Protein AF-A0A3B9XNY5-F1 (afdb_monomer_lite)

Radius of gyration: 16.84 Å; chains: 1; bounding box: 44×26×51 Å

Structure (mmCIF, N/CA/C/O backbone):
data_AF-A0A3B9XNY5-F1
#
_entry.id   AF-A0A3B9XNY5-F1
#
loop_
_atom_site.group_PDB
_atom_site.id
_atom_site.type_symbol
_atom_site.label_atom_id
_atom_site.label_alt_id
_atom_site.label_comp_id
_atom_site.label_asym_id
_atom_site.label_entity_id
_atom_site.label_seq_id
_atom_site.pdbx_PDB_ins_code
_atom_site.Cartn_x
_atom_site.Cartn_y
_atom_site.Cartn_z
_atom_site.occupancy
_atom_site.B_iso_or_equiv
_atom_site.auth_seq_id
_atom_site.auth_comp_id
_atom_site.auth_asym_id
_atom_site.auth_atom_id
_atom_site.pdbx_PDB_model_num
ATOM 1 N N . MET A 1 1 ? -13.150 6.121 -2.635 1.00 75.50 1 MET A N 1
ATOM 2 C CA . MET A 1 1 ? -11.963 5.581 -3.330 1.00 75.50 1 MET A CA 1
ATOM 3 C C . MET A 1 1 ? -10.922 6.685 -3.405 1.00 75.50 1 MET A C 1
ATOM 5 O O . MET A 1 1 ? -11.288 7.794 -3.775 1.00 75.50 1 MET A O 1
ATOM 9 N N . SER A 1 2 ? -9.682 6.417 -2.997 1.00 85.56 2 SER A N 1
ATOM 10 C CA . SER A 1 2 ? -8.556 7.362 -3.079 1.00 85.56 2 SER A CA 1
ATOM 11 C C . SER A 1 2 ? -7.349 6.698 -3.736 1.00 85.56 2 SER A C 1
ATOM 13 O O . SER A 1 2 ? -7.294 5.468 -3.821 1.00 85.56 2 SER A O 1
ATOM 15 N N . TRP A 1 3 ? -6.412 7.504 -4.235 1.00 86.88 3 TRP A N 1
ATOM 16 C CA . TRP A 1 3 ? -5.174 7.008 -4.820 1.00 86.88 3 TRP A CA 1
ATOM 17 C C . TRP A 1 3 ? -3.993 7.923 -4.488 1.00 86.88 3 TRP A C 1
ATOM 19 O O . TRP A 1 3 ? -4.190 9.125 -4.323 1.00 86.88 3 TRP A O 1
ATOM 29 N N . ASP A 1 4 ? -2.793 7.350 -4.424 1.00 84.25 4 ASP A N 1
ATOM 30 C CA . ASP A 1 4 ? -1.531 8.085 -4.280 1.00 84.25 4 ASP A CA 1
ATOM 31 C C . ASP A 1 4 ? -0.512 7.584 -5.307 1.00 84.25 4 ASP A C 1
ATOM 33 O O . ASP A 1 4 ? -0.432 6.380 -5.561 1.00 84.25 4 ASP A O 1
ATOM 37 N N . LEU A 1 5 ? 0.267 8.497 -5.892 1.00 84.38 5 LEU A N 1
ATOM 38 C CA . LEU A 1 5 ? 1.437 8.153 -6.701 1.00 84.38 5 LEU A CA 1
ATOM 39 C C . LEU A 1 5 ? 2.653 8.056 -5.786 1.00 84.38 5 LEU A C 1
ATOM 41 O O . LEU A 1 5 ? 2.991 9.033 -5.121 1.00 84.38 5 LEU A O 1
ATOM 45 N N . ILE A 1 6 ? 3.337 6.919 -5.799 1.00 79.69 6 ILE A N 1
ATOM 46 C CA . ILE A 1 6 ? 4.588 6.739 -5.066 1.00 79.69 6 ILE A CA 1
ATOM 47 C C . ILE A 1 6 ? 5.741 6.543 -6.040 1.00 79.69 6 ILE A C 1
ATOM 49 O O . ILE A 1 6 ? 5.601 5.893 -7.079 1.00 79.69 6 ILE A O 1
ATOM 53 N N . CYS A 1 7 ? 6.890 7.108 -5.687 1.00 75.62 7 CYS A N 1
ATOM 54 C CA . CYS A 1 7 ? 8.145 6.836 -6.365 1.00 75.62 7 CYS A CA 1
ATOM 55 C C . CYS A 1 7 ? 8.839 5.665 -5.668 1.00 75.62 7 CYS A C 1
ATOM 57 O O . CYS A 1 7 ? 8.986 5.630 -4.449 1.00 75.62 7 CYS A O 1
ATOM 59 N N . LEU A 1 8 ? 9.290 4.699 -6.451 1.00 69.00 8 LEU A N 1
ATOM 60 C CA . LEU A 1 8 ? 9.904 3.456 -6.002 1.00 69.00 8 LEU A CA 1
ATOM 61 C C . LEU A 1 8 ? 11.425 3.586 -5.981 1.00 69.00 8 LEU A C 1
ATOM 63 O O . LEU A 1 8 ? 12.157 2.724 -6.470 1.00 69.00 8 LEU A O 1
ATOM 67 N N . LYS A 1 9 ? 11.893 4.696 -5.410 1.00 65.50 9 LYS A N 1
ATOM 68 C CA . LYS A 1 9 ? 13.306 4.996 -5.210 1.00 65.50 9 LYS A CA 1
ATOM 69 C C . LYS A 1 9 ? 13.495 5.508 -3.785 1.00 65.50 9 LYS A C 1
ATOM 71 O O . LYS A 1 9 ? 13.064 6.606 -3.460 1.00 65.50 9 LYS A O 1
ATOM 76 N N . ALA A 1 10 ? 14.146 4.710 -2.944 1.00 52.72 10 ALA A N 1
ATOM 77 C CA . ALA A 1 10 ? 14.618 5.167 -1.633 1.00 52.72 10 ALA A CA 1
ATOM 78 C C . ALA A 1 10 ? 16.104 4.867 -1.379 1.00 52.72 10 ALA A C 1
ATOM 80 O O . ALA A 1 10 ? 16.663 5.379 -0.419 1.00 52.72 10 ALA A O 1
ATOM 81 N N . HIS A 1 11 ? 16.764 4.060 -2.222 1.00 49.94 11 HIS A N 1
ATOM 82 C CA . HIS A 1 11 ? 18.173 3.713 -2.035 1.00 49.94 11 HIS A CA 1
ATOM 83 C C . HIS A 1 11 ? 19.074 4.634 -2.864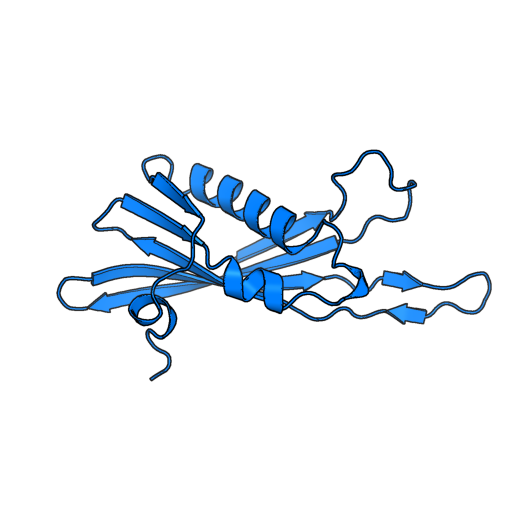 1.00 49.94 11 HIS A C 1
ATOM 85 O O . HIS A 1 11 ? 18.910 4.728 -4.081 1.00 49.94 11 HIS A O 1
ATOM 91 N N . GLU A 1 12 ? 20.069 5.240 -2.216 1.00 56.22 12 GLU A N 1
ATOM 92 C CA . GLU A 1 12 ? 21.043 6.186 -2.796 1.00 56.22 12 GLU A CA 1
ATOM 93 C C . GLU A 1 12 ? 21.909 5.599 -3.933 1.00 56.22 12 GLU A C 1
ATOM 95 O O . GLU A 1 12 ? 22.697 6.305 -4.552 1.00 56.22 12 GLU A O 1
ATOM 100 N N . HIS A 1 13 ? 21.773 4.303 -4.228 1.00 54.31 13 HIS A N 1
ATOM 101 C CA . HIS A 1 13 ? 22.604 3.579 -5.190 1.00 54.31 13 HIS A CA 1
ATOM 102 C C . HIS A 1 13 ? 21.964 3.377 -6.573 1.00 54.31 13 HIS A C 1
ATOM 104 O O . HIS A 1 13 ? 22.615 2.806 -7.446 1.00 54.31 13 HIS A O 1
ATOM 110 N N . ARG A 1 14 ? 20.713 3.812 -6.810 1.00 56.00 14 ARG A N 1
ATOM 111 C CA . ARG A 1 14 ? 20.112 3.748 -8.159 1.00 56.00 14 ARG A CA 1
ATOM 112 C C . ARG A 1 14 ? 20.429 4.999 -8.975 1.00 56.00 14 ARG A C 1
ATOM 114 O O . ARG A 1 14 ? 20.222 6.113 -8.495 1.00 56.00 14 ARG A O 1
ATOM 121 N N . GLN A 1 15 ? 20.854 4.801 -10.223 1.00 53.97 15 GLN A N 1
ATOM 122 C CA . GLN A 1 15 ? 21.167 5.883 -11.157 1.00 53.97 15 GLN A CA 1
ATOM 123 C C . GLN A 1 15 ? 19.925 6.737 -11.455 1.00 53.97 15 GLN A C 1
ATOM 125 O O . GLN A 1 15 ? 18.786 6.269 -11.396 1.00 53.97 15 GLN A O 1
ATOM 130 N N . GLU A 1 16 ? 20.130 8.029 -11.690 1.00 53.84 16 GLU A N 1
ATOM 131 C CA . GLU A 1 16 ? 19.101 8.971 -12.148 1.00 53.84 16 GLU A CA 1
ATOM 132 C C . GLU A 1 16 ? 18.498 8.465 -13.476 1.00 53.84 16 GLU A C 1
ATOM 134 O O . GLU A 1 16 ? 19.251 8.102 -14.377 1.00 53.84 16 GLU A O 1
ATOM 139 N N . GLY A 1 17 ? 17.165 8.352 -13.575 1.00 56.75 17 GLY A N 1
ATOM 140 C CA . GLY A 1 17 ? 16.474 7.732 -14.718 1.00 56.75 17 GLY A CA 1
ATOM 141 C C . GLY A 1 17 ? 15.946 6.305 -14.488 1.00 56.75 17 GLY A C 1
ATOM 142 O O . GLY A 1 17 ? 15.129 5.839 -15.279 1.00 56.75 17 GLY A O 1
ATOM 143 N N . ASP A 1 18 ? 16.338 5.638 -13.393 1.00 57.84 18 ASP A N 1
ATOM 144 C CA . ASP A 1 18 ? 15.793 4.334 -12.956 1.00 57.84 18 ASP A CA 1
ATOM 145 C C . ASP A 1 18 ? 14.607 4.474 -11.969 1.00 57.84 18 ASP A C 1
ATOM 147 O O . ASP A 1 18 ? 14.296 3.553 -11.195 1.00 57.84 18 ASP A O 1
ATOM 151 N N . GLU A 1 19 ? 13.955 5.642 -11.920 1.00 67.44 19 GLU A N 1
ATOM 152 C CA . GLU A 1 19 ? 12.718 5.816 -11.158 1.00 67.44 19 GLU A CA 1
ATOM 153 C C . GLU A 1 19 ? 11.624 4.888 -11.702 1.00 67.44 19 GLU A C 1
ATOM 155 O O . GLU A 1 19 ? 11.280 4.900 -12.882 1.00 67.44 19 GLU A O 1
ATOM 160 N N . THR A 1 20 ? 11.018 4.100 -10.816 1.00 72.19 20 THR A N 1
ATOM 161 C CA . THR A 1 20 ? 9.751 3.420 -11.103 1.00 72.19 20 THR A CA 1
ATOM 162 C C . THR A 1 20 ? 8.667 4.077 -10.278 1.00 72.19 20 THR A C 1
ATOM 164 O O . THR A 1 20 ? 8.907 4.471 -9.143 1.00 72.19 20 THR A O 1
ATOM 167 N N . TYR A 1 21 ? 7.469 4.196 -10.825 1.00 79.31 21 TYR A N 1
ATOM 168 C CA . TYR A 1 21 ? 6.339 4.775 -10.112 1.00 79.31 21 TYR A CA 1
ATOM 169 C C . TYR A 1 21 ? 5.271 3.715 -9.901 1.00 79.31 21 TYR A C 1
ATOM 171 O O . TYR A 1 21 ? 5.149 2.794 -10.704 1.00 79.31 21 TYR A O 1
ATOM 179 N N . ALA A 1 22 ? 4.497 3.832 -8.829 1.00 81.50 22 ALA A N 1
ATOM 180 C CA . ALA A 1 22 ? 3.338 2.986 -8.592 1.00 81.50 22 ALA A CA 1
ATOM 181 C C . ALA A 1 22 ? 2.167 3.812 -8.068 1.00 81.50 22 ALA A C 1
ATOM 183 O O . ALA A 1 22 ? 2.350 4.750 -7.297 1.00 81.50 22 ALA A O 1
ATOM 184 N N . CYS A 1 23 ? 0.958 3.439 -8.465 1.00 86.69 23 CYS A N 1
ATOM 185 C CA . CYS A 1 23 ? -0.271 3.987 -7.915 1.00 86.69 23 CYS A CA 1
ATOM 186 C C . CYS A 1 23 ? -0.780 3.076 -6.794 1.00 86.69 23 CYS A C 1
ATOM 188 O O . CYS A 1 23 ? -0.981 1.880 -7.013 1.00 86.69 23 CYS A O 1
ATOM 190 N N . LEU A 1 24 ? -1.032 3.632 -5.609 1.00 87.00 24 LEU A N 1
ATOM 191 C CA . LEU A 1 24 ? -1.706 2.940 -4.510 1.00 87.00 24 LEU A CA 1
ATOM 192 C C . LEU A 1 24 ? -3.174 3.314 -4.527 1.00 87.00 24 LEU A C 1
ATOM 194 O O . LEU A 1 24 ? -3.537 4.398 -4.085 1.00 87.00 24 LEU A O 1
ATOM 198 N N . TYR A 1 25 ? -4.028 2.412 -4.984 1.00 88.62 25 TYR A N 1
ATOM 199 C CA . TYR A 1 25 ? -5.472 2.584 -4.910 1.00 88.62 25 TYR A CA 1
ATOM 200 C C . TYR A 1 25 ? -5.992 2.032 -3.594 1.00 88.62 25 TYR A C 1
ATOM 202 O O . TYR A 1 25 ? -5.714 0.890 -3.241 1.00 88.62 25 TYR A O 1
ATOM 210 N N . LYS A 1 26 ? -6.789 2.829 -2.888 1.00 88.94 26 LYS A N 1
ATOM 211 C CA . LYS A 1 26 ? -7.403 2.468 -1.611 1.00 88.94 26 LYS A CA 1
ATOM 212 C C . LYS A 1 26 ? -8.916 2.485 -1.756 1.00 88.94 26 LYS A C 1
ATOM 214 O O . LYS A 1 26 ? -9.526 3.533 -2.011 1.00 88.94 26 LYS A O 1
ATOM 219 N N . ASN A 1 27 ? -9.531 1.320 -1.576 1.00 88.56 27 ASN A N 1
ATOM 220 C CA . ASN A 1 27 ? -10.980 1.189 -1.536 1.00 88.56 27 ASN A CA 1
ATOM 221 C C . ASN A 1 27 ? -11.444 0.798 -0.134 1.00 88.56 27 ASN A C 1
ATOM 223 O O . ASN A 1 27 ? -10.973 -0.191 0.416 1.00 88.56 27 ASN A O 1
ATOM 227 N N . LEU A 1 28 ? -12.360 1.585 0.424 1.00 87.25 28 LEU A N 1
ATOM 228 C CA . LEU A 1 28 ? -12.874 1.403 1.773 1.00 87.25 28 LEU A CA 1
ATOM 229 C C . LEU A 1 28 ? -14.111 0.508 1.744 1.00 87.25 28 LEU A C 1
ATOM 231 O O . LEU A 1 28 ? -15.048 0.733 0.982 1.00 87.25 28 LEU A O 1
ATOM 235 N N . SER A 1 29 ? -14.129 -0.470 2.632 1.00 83.62 29 SER A N 1
ATOM 236 C CA . SER A 1 29 ? -15.275 -1.297 2.965 1.00 83.62 29 SER A CA 1
ATOM 237 C C . SER A 1 29 ? -15.478 -1.236 4.475 1.00 83.62 29 SER A C 1
ATOM 239 O O . SER A 1 29 ? -14.540 -1.433 5.248 1.00 83.62 29 SER A O 1
ATOM 241 N N . ARG A 1 30 ? -16.697 -0.916 4.911 1.00 80.19 30 ARG A N 1
ATOM 242 C CA . ARG A 1 30 ? -17.036 -0.879 6.336 1.00 80.19 30 ARG A CA 1
ATOM 243 C C . ARG A 1 30 ? -17.452 -2.272 6.798 1.00 80.19 30 ARG A C 1
ATOM 245 O O . ARG A 1 30 ? -18.210 -2.937 6.097 1.00 80.19 30 ARG A O 1
ATOM 252 N N . ILE A 1 31 ? -16.971 -2.693 7.966 1.00 78.69 31 ILE A N 1
ATOM 253 C CA . ILE A 1 31 ? -17.342 -3.961 8.594 1.00 78.69 31 ILE A CA 1
ATOM 254 C C . ILE A 1 31 ? -18.078 -3.637 9.896 1.00 78.69 31 ILE A C 1
ATOM 256 O O . ILE A 1 31 ? -17.473 -3.158 10.853 1.00 78.69 31 ILE A O 1
ATOM 260 N N . GLU A 1 32 ? -19.387 -3.893 9.919 1.00 64.00 32 GLU A N 1
ATOM 261 C CA . GLU A 1 32 ? -20.229 -3.777 11.115 1.00 64.00 32 GLU A CA 1
ATOM 262 C C . GLU A 1 32 ? -20.882 -5.132 11.404 1.00 64.00 32 GLU A C 1
ATOM 264 O O . GLU A 1 32 ? -21.711 -5.606 10.625 1.00 64.00 32 GLU A O 1
ATOM 269 N N . LYS A 1 33 ? -20.493 -5.767 12.514 1.00 65.31 33 LYS A N 1
ATOM 270 C CA . LYS A 1 33 ? -21.146 -6.959 13.080 1.00 65.31 33 LYS A CA 1
ATOM 271 C C . LYS A 1 33 ? -21.098 -6.917 14.606 1.00 65.31 33 LYS A C 1
ATOM 273 O O . LYS A 1 33 ? -20.395 -6.090 15.181 1.00 65.31 33 LYS A O 1
ATOM 278 N N . GLU A 1 34 ? -21.842 -7.808 15.264 1.00 64.00 34 GLU A N 1
ATOM 279 C CA . GLU A 1 34 ? -21.798 -7.948 16.725 1.00 64.00 34 GLU A CA 1
ATOM 280 C C . GLU A 1 34 ? -20.348 -8.063 17.217 1.00 64.00 34 GLU A C 1
ATOM 282 O O . GLU A 1 34 ? -19.592 -8.924 16.770 1.00 64.00 34 GLU A O 1
ATOM 287 N N . ASN A 1 35 ? -19.965 -7.161 18.124 1.00 70.06 35 ASN A N 1
ATOM 288 C CA . ASN A 1 35 ? -18.630 -7.042 18.721 1.00 70.06 35 ASN A CA 1
ATOM 289 C C . ASN A 1 35 ? -17.470 -6.713 17.758 1.00 70.06 35 ASN A C 1
ATOM 291 O O . ASN A 1 35 ? -16.320 -6.707 18.192 1.00 70.06 35 ASN A O 1
ATOM 295 N N . ILE A 1 36 ? -17.734 -6.380 16.488 1.00 75.50 36 ILE A N 1
ATOM 296 C CA . ILE A 1 36 ? -16.705 -5.990 15.511 1.00 75.50 36 ILE A CA 1
ATOM 297 C C . ILE A 1 36 ? -17.074 -4.645 14.884 1.00 75.50 36 ILE A C 1
ATOM 299 O O . ILE A 1 36 ? -18.018 -4.546 14.097 1.00 75.50 36 ILE A O 1
ATOM 303 N N . ASN A 1 37 ? -16.280 -3.621 15.202 1.00 82.94 37 ASN A N 1
ATOM 304 C CA . ASN A 1 37 ? -16.358 -2.302 14.585 1.00 82.94 37 ASN A CA 1
ATOM 305 C C . ASN A 1 37 ? -15.020 -2.001 13.902 1.00 82.94 37 ASN A C 1
ATOM 307 O O . ASN A 1 37 ? -14.044 -1.644 14.563 1.00 82.94 37 ASN A O 1
ATOM 311 N N . ALA A 1 38 ? -14.956 -2.195 12.585 1.00 86.44 38 ALA A N 1
ATOM 312 C CA . ALA A 1 38 ? -13.710 -2.053 11.842 1.00 86.44 38 ALA A CA 1
ATOM 313 C C . ALA A 1 38 ? -13.911 -1.449 10.448 1.00 86.44 38 ALA A C 1
ATOM 315 O O . ALA A 1 38 ? -14.964 -1.571 9.814 1.00 86.44 38 ALA A O 1
ATOM 316 N N . LEU A 1 39 ? -12.857 -0.813 9.943 1.00 88.12 39 LEU A N 1
ATOM 317 C CA . LEU A 1 39 ? -12.761 -0.351 8.563 1.00 88.12 39 LEU A CA 1
ATOM 318 C C . LEU A 1 39 ? -11.730 -1.202 7.831 1.00 88.12 39 LEU A C 1
ATOM 320 O O . LEU A 1 39 ? -10.597 -1.321 8.287 1.00 88.12 39 LEU A O 1
ATOM 324 N N . GLN A 1 40 ? -12.09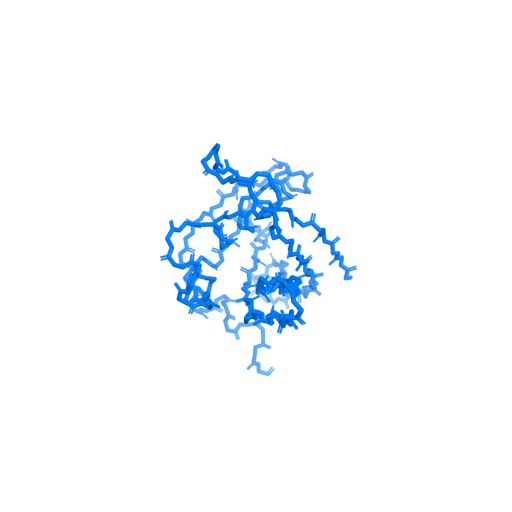6 -1.759 6.683 1.00 87.25 40 GLN A N 1
ATOM 325 C CA . GLN A 1 40 ? -11.169 -2.484 5.824 1.00 87.25 40 GLN A CA 1
ATOM 326 C C . GLN A 1 40 ? -10.873 -1.668 4.575 1.00 87.25 40 GLN A C 1
ATOM 328 O O . GLN A 1 40 ? -11.772 -1.301 3.822 1.00 87.25 40 GLN A O 1
ATOM 333 N N . TYR A 1 41 ? -9.596 -1.438 4.314 1.00 86.75 41 TYR A N 1
ATOM 334 C CA . TYR A 1 41 ? -9.122 -0.908 3.051 1.00 86.75 41 TYR A CA 1
ATOM 335 C C . TYR A 1 41 ? -8.547 -2.048 2.220 1.00 86.75 41 TYR A C 1
ATOM 337 O O . TYR A 1 41 ? -7.581 -2.695 2.621 1.00 86.75 41 TYR A O 1
ATOM 345 N N . ASN A 1 42 ? -9.127 -2.271 1.046 1.00 85.31 42 ASN A N 1
ATOM 346 C CA . ASN A 1 42 ? -8.497 -3.068 0.004 1.00 85.31 42 ASN A CA 1
ATOM 347 C C . ASN A 1 42 ? -7.529 -2.148 -0.742 1.00 85.31 42 ASN A C 1
ATOM 349 O O . ASN A 1 42 ? -7.957 -1.166 -1.361 1.00 85.31 42 ASN A O 1
ATOM 353 N N . VAL A 1 43 ? -6.235 -2.440 -0.639 1.00 84.19 43 VAL A N 1
ATOM 354 C CA . VAL A 1 43 ? -5.173 -1.650 -1.251 1.00 84.19 43 VAL A CA 1
ATOM 355 C C . VAL A 1 43 ? -4.621 -2.393 -2.452 1.00 84.19 43 VAL A C 1
ATOM 357 O O . VAL A 1 43 ? -4.192 -3.538 -2.337 1.00 84.19 43 VAL A O 1
ATOM 360 N N . ARG A 1 44 ? -4.632 -1.731 -3.607 1.00 84.69 44 ARG A N 1
ATOM 361 C CA . ARG A 1 44 ? -4.044 -2.233 -4.846 1.00 84.69 44 ARG A CA 1
ATOM 362 C C . ARG A 1 44 ? -2.848 -1.372 -5.217 1.00 84.69 44 ARG A C 1
ATOM 364 O O . ARG A 1 44 ? -3.000 -0.169 -5.413 1.00 84.69 44 ARG A O 1
ATOM 371 N N . VAL A 1 45 ? -1.680 -1.986 -5.323 1.00 81.19 45 VAL A N 1
ATOM 372 C CA . VAL A 1 45 ? -0.447 -1.360 -5.796 1.00 81.19 45 VAL A 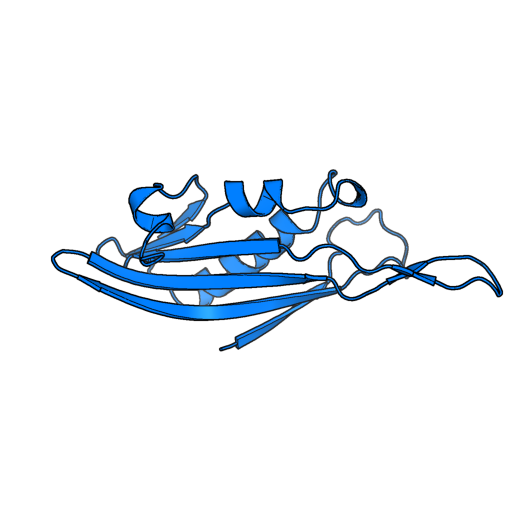CA 1
ATOM 373 C C . VAL A 1 45 ? -0.290 -1.704 -7.265 1.00 81.19 45 VAL A C 1
ATOM 375 O O . VAL A 1 45 ? -0.145 -2.871 -7.619 1.00 81.19 45 VAL A O 1
ATOM 378 N N . VAL A 1 46 ? -0.335 -0.682 -8.110 1.00 84.25 46 VAL A N 1
ATOM 379 C CA . VAL A 1 46 ? -0.236 -0.813 -9.564 1.00 84.25 46 VAL A CA 1
ATOM 380 C C . VAL A 1 46 ? 1.045 -0.123 -10.010 1.00 84.25 46 VAL A C 1
ATOM 382 O O . VAL A 1 46 ? 1.067 1.110 -10.072 1.00 84.25 46 VAL A O 1
ATOM 385 N N . PRO A 1 47 ? 2.127 -0.866 -10.286 1.00 78.94 47 PRO A N 1
ATOM 386 C CA . PRO A 1 47 ? 3.331 -0.265 -10.833 1.00 78.94 47 PRO A CA 1
ATOM 387 C C . PRO A 1 47 ? 3.048 0.276 -12.238 1.00 78.94 47 PRO A C 1
ATOM 389 O O . PRO A 1 47 ? 2.379 -0.369 -13.048 1.00 78.94 47 PRO A O 1
ATOM 392 N N . LEU A 1 48 ? 3.551 1.471 -12.532 1.00 80.62 48 LEU A N 1
ATOM 393 C CA . LEU A 1 48 ? 3.476 2.036 -13.870 1.00 80.62 48 LEU A CA 1
ATOM 394 C C . LEU A 1 48 ? 4.425 1.275 -14.806 1.00 80.62 48 LEU A C 1
ATOM 396 O O . LEU A 1 48 ? 5.523 0.900 -14.383 1.00 80.62 48 LEU A O 1
ATOM 400 N N . PRO A 1 49 ? 4.031 1.063 -16.075 1.00 74.12 49 PRO A N 1
ATOM 401 C CA . PRO A 1 49 ? 4.903 0.439 -17.055 1.00 74.12 49 PRO A CA 1
ATOM 402 C C . PRO A 1 49 ? 6.214 1.209 -17.200 1.00 74.12 49 PRO A C 1
ATOM 404 O O . PRO A 1 49 ? 6.218 2.438 -17.288 1.00 74.12 49 PRO A O 1
ATOM 407 N N . LEU A 1 50 ? 7.320 0.477 -17.271 1.00 73.06 50 LEU A N 1
ATOM 408 C CA . LEU A 1 50 ? 8.636 1.043 -17.551 1.00 73.06 50 LEU A CA 1
ATOM 409 C C . LEU A 1 50 ? 8.988 0.838 -19.016 1.00 73.06 50 LEU A C 1
ATOM 411 O O . LEU A 1 50 ? 8.591 -0.152 -19.629 1.00 73.06 50 LEU A O 1
ATOM 415 N N . VAL A 1 51 ? 9.779 1.750 -19.570 1.00 67.12 51 VAL A N 1
ATOM 416 C CA . VAL A 1 51 ? 10.384 1.553 -20.886 1.00 67.12 51 VAL A CA 1
ATOM 417 C C . VAL A 1 51 ? 11.749 0.914 -20.679 1.00 67.12 51 VAL A C 1
ATOM 419 O O . VAL A 1 51 ? 12.639 1.535 -20.110 1.00 67.12 51 VAL A O 1
ATOM 422 N N . ALA A 1 52 ? 11.914 -0.323 -21.140 1.00 65.88 52 ALA A N 1
ATOM 423 C CA . ALA A 1 52 ? 13.190 -1.028 -21.116 1.00 65.88 52 ALA A CA 1
ATOM 424 C C . ALA A 1 52 ? 13.752 -1.175 -22.535 1.00 65.88 52 ALA A C 1
ATOM 426 O O . ALA A 1 52 ? 12.996 -1.337 -23.496 1.00 65.88 52 ALA A O 1
ATOM 427 N N . GLY A 1 53 ? 15.079 -1.164 -22.658 1.00 60.66 53 GLY A N 1
ATOM 428 C CA . GLY A 1 53 ? 15.795 -1.385 -23.916 1.00 60.66 53 GLY A CA 1
ATOM 429 C C . GLY A 1 53 ? 16.714 -0.228 -24.312 1.00 60.66 53 GLY A C 1
ATOM 430 O O . GLY A 1 53 ? 16.576 0.889 -23.819 1.00 60.66 53 GLY A O 1
ATOM 431 N N . ASN A 1 54 ? 17.665 -0.513 -25.205 1.00 57.22 54 ASN A N 1
ATOM 432 C CA . ASN A 1 54 ? 18.675 0.439 -25.674 1.00 57.22 54 ASN A CA 1
ATOM 433 C C . ASN A 1 54 ? 18.470 0.746 -27.166 1.00 57.22 54 ASN A C 1
ATOM 435 O O . ASN A 1 54 ? 18.246 -0.165 -27.965 1.00 57.22 54 ASN A O 1
ATOM 439 N N . GLY A 1 55 ? 18.608 2.019 -27.549 1.00 66.31 55 GLY A N 1
ATOM 440 C CA . GLY A 1 55 ? 18.496 2.460 -28.944 1.00 66.31 55 GLY A CA 1
ATOM 441 C C . GLY A 1 55 ? 17.063 2.392 -29.484 1.00 66.31 55 GLY A C 1
ATOM 442 O O . GLY A 1 55 ? 16.132 2.868 -28.832 1.00 66.31 55 GLY A O 1
ATOM 443 N N . ASP A 1 56 ? 16.897 1.806 -30.671 1.00 70.44 56 ASP A N 1
ATOM 444 C CA . ASP A 1 56 ? 15.612 1.739 -31.387 1.00 70.44 56 ASP A CA 1
ATOM 445 C C . ASP A 1 56 ? 14.662 0.648 -30.856 1.00 70.44 56 ASP A C 1
ATOM 447 O O . ASP A 1 56 ? 13.461 0.683 -31.122 1.00 70.44 56 ASP A O 1
ATOM 451 N N . ASN A 1 57 ? 15.165 -0.294 -30.051 1.00 56.34 57 ASN A N 1
ATOM 452 C CA . ASN A 1 57 ? 14.360 -1.362 -29.456 1.00 56.34 57 ASN A CA 1
ATOM 453 C C . ASN A 1 57 ? 13.918 -0.979 -28.042 1.00 56.34 57 ASN A C 1
ATOM 455 O O . ASN A 1 57 ? 14.537 -1.374 -27.054 1.00 56.34 57 ASN A O 1
ATOM 459 N N . LYS A 1 58 ? 12.831 -0.210 -27.958 1.00 72.56 58 LYS A N 1
ATOM 460 C CA . LYS A 1 58 ? 12.140 0.105 -26.702 1.00 72.56 58 LYS A CA 1
ATOM 461 C C . LYS A 1 58 ? 10.933 -0.810 -26.530 1.00 72.56 58 LYS A C 1
ATOM 463 O O . LYS A 1 58 ? 10.102 -0.905 -27.429 1.00 72.56 58 LYS A O 1
ATOM 468 N N . GLN A 1 59 ? 10.806 -1.436 -25.364 1.00 69.94 59 GLN A N 1
ATOM 469 C CA . GLN A 1 59 ? 9.628 -2.215 -24.983 1.00 69.94 59 GLN A CA 1
ATOM 470 C C . GLN A 1 59 ? 9.014 -1.675 -23.693 1.00 69.94 59 GLN A C 1
ATOM 472 O O . GLN A 1 59 ? 9.724 -1.285 -22.766 1.00 69.94 59 GLN A O 1
ATOM 477 N N . LEU A 1 60 ? 7.683 -1.672 -23.636 1.00 67.38 60 LEU A N 1
ATOM 478 C CA . LEU A 1 60 ? 6.952 -1.428 -22.399 1.00 67.38 60 LEU A CA 1
ATOM 479 C C . LEU A 1 60 ? 6.947 -2.711 -21.572 1.00 67.38 60 LEU A C 1
ATOM 481 O O . LEU A 1 60 ? 6.463 -3.746 -22.023 1.00 67.38 60 LEU A O 1
ATOM 485 N N . VAL A 1 61 ? 7.472 -2.627 -20.356 1.00 68.62 61 VAL A N 1
ATOM 486 C CA . VAL A 1 61 ? 7.457 -3.712 -19.380 1.00 68.62 61 VAL A CA 1
ATOM 487 C C . VAL A 1 61 ? 6.367 -3.411 -18.366 1.00 68.62 61 VAL A C 1
ATOM 489 O O . VAL A 1 61 ? 6.468 -2.464 -17.586 1.00 68.62 61 VAL A O 1
ATOM 492 N N . THR A 1 62 ? 5.310 -4.216 -18.389 1.00 69.31 62 THR A N 1
ATOM 493 C CA . THR A 1 62 ? 4.273 -4.214 -17.355 1.00 69.31 62 THR A CA 1
ATOM 494 C C . THR A 1 62 ? 4.721 -5.068 -16.179 1.00 69.31 62 THR A C 1
ATOM 496 O O . THR A 1 62 ? 5.315 -6.129 -16.370 1.00 69.31 62 THR A O 1
ATOM 499 N N . MET A 1 63 ? 4.411 -4.627 -14.966 1.00 69.12 63 MET A N 1
ATOM 500 C CA . MET A 1 63 ? 4.690 -5.371 -13.739 1.00 69.12 63 MET A CA 1
ATOM 501 C C . MET A 1 63 ? 3.385 -5.885 -13.132 1.00 69.12 63 MET A C 1
ATOM 503 O O . MET A 1 63 ? 2.322 -5.313 -13.368 1.00 69.12 63 MET A O 1
ATOM 507 N N . GLU A 1 64 ? 3.472 -6.963 -12.354 1.00 70.75 64 GLU A N 1
ATOM 508 C CA . GLU A 1 64 ? 2.314 -7.512 -11.647 1.00 70.75 64 GLU A CA 1
ATOM 509 C C . GLU A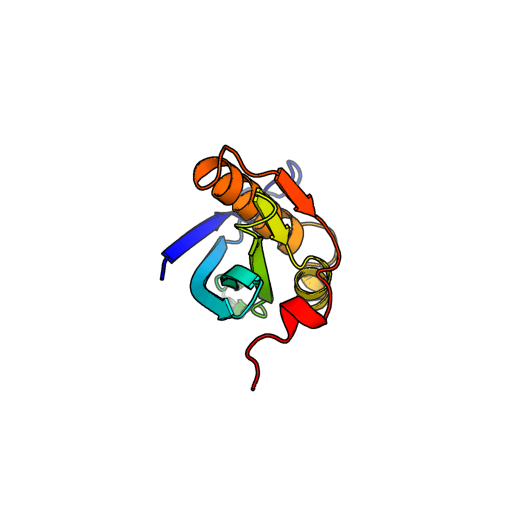 1 64 ? 1.810 -6.526 -10.585 1.00 70.75 64 GLU A C 1
ATOM 511 O O . GLU A 1 64 ? 2.589 -5.828 -9.929 1.00 70.75 64 GLU A O 1
ATOM 516 N N . GLU A 1 65 ? 0.489 -6.469 -10.429 1.00 77.44 65 GLU A N 1
ATOM 517 C CA . GLU A 1 65 ? -0.151 -5.706 -9.363 1.00 77.44 65 GLU A CA 1
ATOM 518 C C . GLU A 1 65 ? -0.097 -6.491 -8.050 1.00 77.44 65 GLU A C 1
ATOM 520 O O . GLU A 1 65 ? -0.282 -7.708 -8.033 1.00 77.44 65 GLU A O 1
ATOM 525 N N . ALA A 1 66 ? 0.069 -5.782 -6.935 1.00 74.44 66 ALA A N 1
ATOM 526 C CA . ALA A 1 66 ? -0.040 -6.373 -5.606 1.00 74.44 66 ALA A CA 1
ATOM 527 C C . ALA A 1 66 ? -1.333 -5.918 -4.928 1.00 74.44 66 ALA A C 1
ATOM 529 O O . ALA A 1 66 ? -1.707 -4.745 -4.994 1.00 74.44 66 ALA A O 1
ATOM 530 N N . LEU A 1 67 ? -2.014 -6.841 -4.251 1.00 76.56 67 LEU A N 1
ATOM 531 C CA . LEU A 1 67 ? -3.196 -6.545 -3.450 1.00 76.56 67 LEU A CA 1
ATOM 532 C C . LEU A 1 67 ? -2.936 -6.928 -2.002 1.00 76.56 67 LEU A C 1
ATOM 534 O O . LEU A 1 67 ? -2.461 -8.025 -1.725 1.00 76.56 67 LEU A O 1
ATOM 538 N N . PHE A 1 68 ? -3.303 -6.050 -1.079 1.00 77.88 68 PHE A N 1
ATOM 539 C CA . PHE A 1 68 ? -3.301 -6.377 0.340 1.00 77.88 68 PHE A CA 1
ATOM 540 C C . PHE A 1 68 ? -4.361 -5.585 1.093 1.00 77.88 68 PHE A C 1
ATOM 542 O O . PHE A 1 68 ? -4.949 -4.626 0.585 1.00 77.88 68 PHE A O 1
ATOM 549 N N . LYS A 1 69 ? -4.640 -6.026 2.317 1.00 81.12 69 LYS A N 1
ATOM 550 C CA . LYS A 1 69 ? -5.679 -5.451 3.167 1.00 81.12 69 LYS A CA 1
ATOM 551 C C . LYS A 1 69 ? -5.056 -4.654 4.304 1.00 81.12 69 LYS A C 1
ATOM 553 O O . LYS A 1 69 ? -4.041 -5.046 4.880 1.00 81.12 69 LYS A O 1
ATOM 558 N N . VAL A 1 70 ? -5.696 -3.539 4.634 1.00 84.25 70 VAL A N 1
ATOM 559 C CA . VAL A 1 70 ? -5.418 -2.754 5.839 1.00 84.25 70 VAL A CA 1
ATOM 560 C C . VAL A 1 70 ? -6.687 -2.724 6.669 1.00 84.25 70 VAL A C 1
ATOM 562 O O . VAL A 1 70 ? -7.756 -2.420 6.143 1.00 84.25 70 VAL A O 1
ATOM 565 N N . ILE A 1 71 ? -6.579 -3.046 7.951 1.00 86.94 71 ILE A N 1
ATOM 566 C CA . ILE A 1 71 ? -7.716 -3.077 8.869 1.00 86.94 71 ILE A CA 1
ATOM 567 C C . ILE A 1 71 ? -7.503 -2.020 9.938 1.00 86.94 71 ILE A C 1
ATOM 569 O O . ILE A 1 71 ? -6.479 -2.010 10.612 1.00 86.94 71 ILE A O 1
ATOM 573 N N . VAL A 1 72 ? -8.483 -1.142 10.100 1.00 88.19 72 VAL A N 1
ATOM 574 C CA . VAL A 1 72 ? -8.566 -0.203 11.214 1.00 88.19 72 VAL A CA 1
ATOM 575 C C . VAL A 1 72 ? -9.570 -0.773 12.203 1.00 88.19 72 VAL A C 1
ATOM 577 O O . VAL A 1 72 ? -10.770 -0.781 11.932 1.00 88.19 72 VAL A O 1
ATOM 580 N N . ASP A 1 73 ? -9.076 -1.277 13.324 1.00 87.06 73 ASP A N 1
ATOM 581 C CA . ASP A 1 73 ? -9.886 -1.737 14.444 1.00 87.06 73 ASP A CA 1
ATOM 582 C C . ASP A 1 73 ? -10.270 -0.530 15.306 1.00 87.06 73 ASP A C 1
ATOM 584 O O . ASP A 1 73 ? -9.4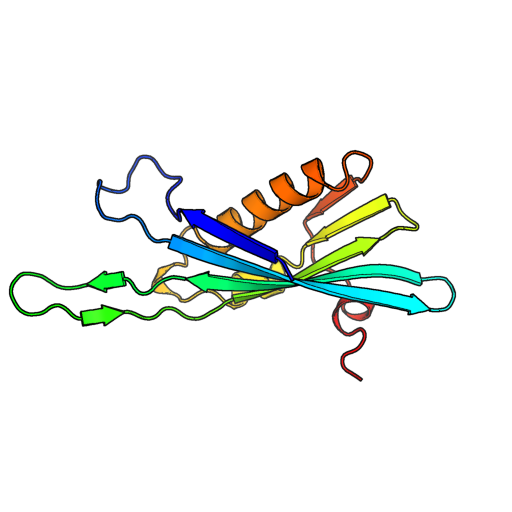16 0.092 15.945 1.00 87.06 73 ASP A O 1
ATOM 588 N N . LEU A 1 74 ? -11.558 -0.178 15.290 1.00 85.38 74 LEU A N 1
ATOM 589 C CA . LEU A 1 74 ? -12.086 0.968 16.030 1.00 85.38 74 LEU A CA 1
ATOM 590 C C . LEU A 1 74 ? -12.331 0.643 17.509 1.00 85.38 74 LEU A C 1
ATOM 592 O O . LEU A 1 74 ? -12.437 1.567 18.309 1.00 85.38 74 LEU A O 1
ATOM 596 N N . ASN A 1 75 ? -12.408 -0.637 17.882 1.00 84.38 75 ASN A N 1
ATOM 597 C CA . ASN A 1 75 ? -12.558 -1.059 19.272 1.00 84.38 75 ASN A CA 1
ATOM 598 C C . ASN A 1 75 ? -11.215 -0.972 20.002 1.00 84.38 75 ASN A C 1
ATOM 600 O O . ASN A 1 75 ? -11.131 -0.429 21.101 1.00 84.38 75 ASN A O 1
ATOM 604 N N . GLU A 1 76 ? -10.154 -1.484 19.376 1.00 84.25 76 GLU A N 1
ATOM 605 C CA . GLU A 1 76 ? -8.810 -1.514 19.964 1.00 84.25 76 GLU A CA 1
ATOM 606 C C . GLU A 1 76 ? -7.965 -0.277 19.640 1.00 84.25 76 GLU A C 1
ATOM 608 O O . GLU A 1 76 ? -6.851 -0.146 20.147 1.00 84.25 76 GLU A O 1
ATOM 613 N N . SER A 1 77 ? -8.476 0.626 18.798 1.00 86.81 77 SER A N 1
ATOM 614 C CA . SER A 1 77 ? -7.739 1.783 18.279 1.00 86.81 77 SER A CA 1
ATOM 615 C C . SER A 1 77 ? -6.415 1.376 17.621 1.00 86.81 77 SER A C 1
ATOM 617 O O . SER A 1 77 ? -5.347 1.902 17.943 1.00 86.81 77 SER A O 1
ATOM 619 N N . LYS A 1 78 ? -6.470 0.407 16.696 1.00 88.06 78 LYS A N 1
ATOM 620 C CA . LYS A 1 78 ? -5.291 -0.117 15.985 1.00 88.06 78 LYS A CA 1
ATOM 621 C C . LYS A 1 78 ? -5.453 -0.088 14.472 1.00 88.06 78 LYS A C 1
ATOM 623 O O . LYS A 1 78 ? -6.541 -0.306 13.952 1.00 88.06 78 LYS A O 1
ATOM 628 N N . VAL A 1 79 ? -4.349 0.116 13.758 1.00 85.69 79 VAL A N 1
ATOM 629 C CA . VAL A 1 79 ? -4.251 -0.065 12.304 1.00 85.69 79 VAL A CA 1
ATOM 630 C C . VAL A 1 79 ? -3.306 -1.227 12.014 1.00 85.69 79 VAL A C 1
ATOM 632 O O . VAL A 1 79 ? -2.143 -1.195 12.413 1.00 85.69 79 VAL A O 1
ATOM 635 N N . MET A 1 80 ? -3.805 -2.245 11.319 1.00 85.62 80 MET A N 1
ATOM 636 C CA . MET A 1 80 ? -3.107 -3.490 11.000 1.00 85.62 80 MET A CA 1
ATOM 637 C C . MET A 1 80 ? -2.887 -3.625 9.491 1.00 85.62 80 MET A C 1
ATOM 639 O O . MET A 1 80 ? -3.801 -3.369 8.705 1.00 85.62 80 MET A O 1
ATOM 643 N N . PHE A 1 81 ? -1.696 -4.074 9.091 1.00 77.81 81 PHE A N 1
ATOM 644 C CA . PHE A 1 81 ? -1.294 -4.256 7.689 1.00 77.81 81 PHE A CA 1
ATOM 645 C C . PHE A 1 81 ? -1.025 -5.729 7.376 1.00 77.81 81 PHE A C 1
ATOM 647 O O . PHE A 1 81 ? -0.252 -6.358 8.092 1.00 77.81 81 PHE A O 1
ATOM 654 N N . ASP A 1 82 ? -1.598 -6.265 6.295 1.00 71.94 82 ASP A N 1
ATOM 655 C CA . ASP A 1 82 ? -1.287 -7.618 5.817 1.00 71.94 82 ASP A CA 1
ATOM 656 C C . ASP A 1 82 ? 0.009 -7.637 4.995 1.00 71.94 82 ASP A C 1
ATOM 658 O O . ASP A 1 82 ? 0.015 -7.465 3.775 1.00 71.94 82 ASP A O 1
ATOM 662 N N . ILE A 1 83 ? 1.129 -7.825 5.693 1.00 62.38 83 ILE A N 1
ATOM 663 C CA . ILE A 1 83 ? 2.471 -7.835 5.093 1.00 62.38 83 ILE A CA 1
ATOM 664 C C . ILE A 1 83 ? 2.728 -9.135 4.320 1.00 62.38 83 ILE A C 1
ATOM 666 O O . ILE A 1 83 ? 3.398 -9.117 3.288 1.00 62.38 83 ILE A O 1
ATOM 670 N N . GLY A 1 84 ? 2.172 -10.256 4.793 1.00 59.25 84 GLY A N 1
ATOM 671 C CA . GLY A 1 84 ? 2.383 -11.572 4.189 1.00 59.25 84 GLY A CA 1
ATOM 672 C C . GLY A 1 84 ? 1.785 -11.678 2.786 1.00 59.25 84 GLY A C 1
ATOM 673 O O . GLY A 1 84 ? 2.423 -12.228 1.890 1.00 59.25 84 GLY A O 1
ATOM 674 N N . GLY A 1 85 ? 0.597 -11.098 2.571 1.00 59.44 85 GLY A N 1
ATOM 675 C CA . GLY A 1 85 ? -0.017 -11.008 1.242 1.00 59.44 85 GLY A CA 1
ATOM 676 C C . GLY A 1 85 ? 0.737 -10.082 0.279 1.00 59.44 85 GLY A C 1
ATOM 677 O O . GLY A 1 85 ? 0.855 -10.389 -0.906 1.00 59.44 85 GLY A O 1
ATOM 678 N N . ALA A 1 86 ? 1.299 -8.980 0.787 1.00 56.88 86 ALA A N 1
ATOM 679 C CA . ALA A 1 86 ? 2.023 -8.002 -0.024 1.00 56.88 86 ALA A CA 1
ATOM 680 C C . ALA A 1 86 ? 3.379 -8.523 -0.535 1.00 56.88 86 ALA A C 1
ATOM 682 O O . ALA A 1 86 ? 3.735 -8.261 -1.681 1.00 56.88 86 ALA A O 1
ATOM 683 N N . ASP A 1 87 ? 4.126 -9.265 0.289 1.00 57.44 87 ASP A N 1
ATOM 684 C CA . ASP A 1 87 ? 5.453 -9.788 -0.075 1.00 57.44 87 ASP A CA 1
ATOM 685 C C . ASP A 1 87 ? 5.369 -10.940 -1.097 1.00 57.44 87 ASP A C 1
ATOM 687 O O . ASP A 1 87 ? 6.156 -11.021 -2.042 1.00 57.44 87 ASP A O 1
ATOM 691 N N . ALA A 1 88 ? 4.342 -11.792 -0.979 1.00 55.50 88 ALA A N 1
ATOM 692 C CA . ALA A 1 88 ? 4.105 -12.904 -1.901 1.00 55.50 88 ALA A CA 1
ATOM 693 C C . ALA A 1 88 ? 3.696 -12.458 -3.322 1.00 55.50 88 ALA A C 1
ATOM 695 O O . ALA A 1 88 ? 3.907 -13.206 -4.278 1.00 55.50 88 ALA A O 1
ATOM 696 N N . ALA A 1 89 ? 3.137 -11.251 -3.462 1.00 51.19 89 ALA A N 1
ATOM 697 C CA . ALA A 1 89 ? 2.589 -10.711 -4.708 1.00 51.19 89 ALA A CA 1
ATOM 698 C C . ALA A 1 89 ? 3.600 -9.922 -5.567 1.00 51.19 89 ALA A C 1
ATOM 700 O O . ALA A 1 89 ? 3.223 -9.360 -6.592 1.00 51.19 89 ALA A O 1
ATOM 701 N N . LEU A 1 90 ? 4.874 -9.838 -5.163 1.00 54.06 90 LEU A N 1
ATOM 702 C CA . LEU A 1 90 ? 5.878 -9.074 -5.909 1.00 54.06 90 LEU A CA 1
ATOM 703 C C . LEU A 1 90 ? 6.573 -9.922 -6.995 1.00 54.06 90 LEU A C 1
ATOM 705 O O . LEU A 1 90 ? 7.073 -11.021 -6.687 1.00 54.06 90 LEU A O 1
ATOM 709 N N . PRO A 1 91 ? 6.717 -9.385 -8.229 1.00 52.59 91 PRO A N 1
ATOM 710 C CA . PRO A 1 91 ? 7.558 -9.975 -9.264 1.00 52.59 91 PRO A CA 1
ATOM 711 C C . PRO A 1 91 ? 8.971 -10.229 -8.743 1.00 52.59 91 PRO A C 1
ATOM 713 O O . PRO A 1 91 ? 9.558 -9.386 -8.059 1.00 52.59 91 PRO A O 1
ATOM 716 N N . SER A 1 92 ? 9.557 -11.371 -9.104 1.00 54.00 92 SER A N 1
ATOM 717 C CA . SER A 1 92 ? 10.914 -11.765 -8.692 1.00 54.00 92 SER A CA 1
ATOM 718 C C . SER A 1 92 ? 11.984 -10.715 -9.014 1.00 54.00 92 SER A C 1
ATOM 720 O O . SER A 1 92 ? 12.932 -10.567 -8.251 1.00 54.00 92 SER A O 1
ATOM 722 N N . LEU A 1 93 ? 11.793 -9.927 -10.078 1.00 46.47 93 LEU A N 1
ATOM 723 C CA . LEU A 1 93 ? 12.678 -8.828 -10.487 1.00 46.47 93 LEU A CA 1
ATOM 724 C C . LEU A 1 93 ? 12.805 -7.707 -9.432 1.00 46.47 93 LEU A C 1
ATOM 726 O O . LEU A 1 93 ? 13.753 -6.928 -9.460 1.00 46.47 93 LEU A O 1
ATOM 730 N N . LEU A 1 94 ? 11.843 -7.619 -8.511 1.00 53.75 94 LEU A N 1
ATOM 731 C CA . LEU A 1 94 ? 11.800 -6.655 -7.410 1.00 53.75 94 LEU A CA 1
ATOM 732 C C . LEU A 1 94 ? 12.069 -7.317 -6.045 1.00 53.75 94 LEU A C 1
ATOM 734 O O . LEU A 1 94 ? 12.058 -6.636 -5.015 1.00 53.75 94 LEU A O 1
ATOM 738 N N . ARG A 1 95 ? 12.338 -8.634 -6.013 1.00 50.16 95 ARG A N 1
ATOM 739 C CA . ARG A 1 95 ? 12.713 -9.373 -4.796 1.00 50.16 95 ARG A CA 1
ATOM 740 C C . ARG A 1 95 ? 14.185 -9.124 -4.478 1.00 50.16 95 ARG A C 1
ATOM 742 O O . ARG A 1 95 ? 15.070 -9.896 -4.823 1.00 50.16 95 ARG A O 1
ATOM 749 N N . GLY A 1 96 ? 14.424 -7.991 -3.834 1.00 48.09 96 GLY A N 1
ATOM 750 C CA . GLY A 1 96 ? 15.734 -7.561 -3.336 1.00 48.09 96 GLY A CA 1
ATOM 751 C C . GLY A 1 96 ? 15.679 -6.255 -2.538 1.00 48.09 96 GLY A C 1
ATOM 752 O O . GLY A 1 96 ? 16.712 -5.642 -2.296 1.00 48.09 96 GLY A O 1
ATOM 753 N N . GLY A 1 97 ? 14.474 -5.826 -2.143 1.00 52.31 97 GLY A N 1
ATOM 754 C CA . GLY A 1 97 ? 14.191 -4.525 -1.541 1.00 52.31 97 GLY A CA 1
ATOM 755 C C . GLY A 1 97 ? 13.400 -3.627 -2.494 1.00 52.31 97 GLY A C 1
ATOM 756 O O . GLY A 1 97 ? 13.766 -3.455 -3.652 1.00 52.31 97 GLY A O 1
ATOM 757 N N . GLY A 1 98 ? 12.308 -3.028 -2.015 1.00 57.72 98 GLY A N 1
ATOM 758 C CA . GLY A 1 98 ? 11.675 -1.917 -2.722 1.00 57.72 98 GLY A CA 1
ATOM 759 C C . GLY A 1 98 ? 10.174 -1.836 -2.523 1.00 57.72 98 GLY A C 1
ATOM 760 O O . GLY A 1 98 ? 9.719 -1.194 -1.588 1.00 57.72 98 GLY A O 1
ATOM 761 N N . LEU A 1 99 ? 9.385 -2.448 -3.408 1.00 59.09 99 LEU A N 1
ATOM 762 C CA . LEU A 1 99 ? 7.989 -2.039 -3.595 1.00 59.09 99 LEU A CA 1
ATOM 763 C C . LEU A 1 99 ? 7.066 -2.276 -2.403 1.00 59.09 99 LEU A C 1
ATOM 765 O O . LEU A 1 99 ? 6.407 -1.340 -1.966 1.00 59.09 99 LEU A O 1
ATOM 769 N N . GLY A 1 100 ? 6.991 -3.512 -1.902 1.00 63.50 100 GLY A N 1
ATOM 770 C CA . GLY A 1 100 ? 6.076 -3.858 -0.810 1.00 63.50 100 GLY A CA 1
ATOM 771 C C . GLY A 1 100 ? 6.403 -3.058 0.445 1.00 63.50 100 GLY A C 1
ATOM 772 O O . GLY A 1 100 ? 5.530 -2.411 1.014 1.00 63.50 100 GLY A O 1
ATOM 773 N N . CYS A 1 101 ? 7.685 -3.002 0.810 1.00 66.81 101 CYS A N 1
ATOM 774 C CA . CYS A 1 101 ? 8.162 -2.219 1.948 1.00 66.81 101 CYS A CA 1
ATOM 775 C C . CYS A 1 101 ? 7.909 -0.712 1.781 1.00 66.81 101 CYS A C 1
ATOM 777 O O . CYS A 1 101 ? 7.528 -0.060 2.753 1.00 66.81 101 CYS A O 1
ATOM 779 N N . LEU A 1 102 ? 8.084 -0.154 0.575 1.00 72.69 102 LEU A N 1
ATOM 780 C CA . LEU A 1 102 ? 7.808 1.261 0.298 1.00 72.69 102 LEU A CA 1
ATOM 781 C C . LEU A 1 102 ? 6.307 1.550 0.334 1.00 72.69 102 LEU A C 1
ATOM 783 O O . LEU A 1 102 ? 5.891 2.490 0.998 1.00 72.69 102 LEU A O 1
ATOM 787 N N . ALA A 1 103 ? 5.484 0.704 -0.286 1.00 73.38 103 ALA A N 1
ATOM 788 C CA . ALA A 1 103 ? 4.032 0.832 -0.240 1.00 73.38 103 ALA A CA 1
ATOM 789 C C . ALA A 1 103 ? 3.502 0.725 1.199 1.00 73.38 103 ALA A C 1
ATOM 791 O O . ALA A 1 103 ? 2.664 1.524 1.607 1.00 73.38 103 ALA A O 1
ATOM 792 N N . ILE A 1 104 ? 4.026 -0.208 2.000 1.00 75.31 104 ILE A N 1
ATOM 793 C CA . ILE A 1 104 ? 3.705 -0.316 3.430 1.00 75.31 104 ILE A CA 1
ATOM 794 C C . ILE A 1 104 ? 4.162 0.939 4.181 1.00 75.31 104 ILE A C 1
ATOM 796 O O . ILE A 1 104 ? 3.391 1.470 4.974 1.00 75.31 104 ILE A O 1
ATOM 800 N N . SER A 1 105 ? 5.370 1.447 3.924 1.00 78.12 105 SER A N 1
ATOM 801 C CA . SER A 1 105 ? 5.874 2.670 4.570 1.00 78.12 105 SER A CA 1
ATOM 802 C C . SER A 1 105 ? 4.971 3.871 4.286 1.00 78.12 105 SER A C 1
ATOM 804 O O . SER A 1 105 ? 4.567 4.570 5.216 1.00 78.12 105 SER A O 1
ATOM 806 N N . GLU A 1 106 ? 4.567 4.054 3.031 1.00 80.38 106 GLU A N 1
ATOM 807 C CA . GLU A 1 106 ? 3.635 5.108 2.620 1.00 80.38 106 GLU A CA 1
ATOM 808 C C . GLU A 1 106 ? 2.260 4.949 3.274 1.00 80.38 106 GLU A C 1
ATOM 810 O O . GLU A 1 106 ? 1.640 5.923 3.706 1.00 80.38 106 GLU A O 1
ATOM 815 N N . LEU A 1 107 ? 1.789 3.715 3.445 1.00 79.06 107 LEU A N 1
ATOM 816 C CA . LEU A 1 107 ? 0.535 3.466 4.145 1.00 79.06 107 LEU A CA 1
ATOM 817 C C . LEU A 1 107 ? 0.632 3.652 5.656 1.00 79.06 107 LEU A C 1
ATOM 819 O O . LEU A 1 107 ? -0.342 4.089 6.262 1.00 79.06 107 LEU A O 1
ATOM 823 N N . ILE A 1 108 ? 1.783 3.378 6.269 1.00 81.44 108 ILE A N 1
ATOM 824 C CA . ILE A 1 108 ? 2.038 3.706 7.674 1.00 81.44 108 ILE A CA 1
ATOM 825 C C . ILE A 1 108 ? 2.017 5.227 7.854 1.00 81.44 108 ILE A C 1
ATOM 827 O O . ILE A 1 108 ? 1.380 5.716 8.786 1.00 81.44 108 ILE A O 1
ATOM 831 N N . ILE A 1 109 ? 2.662 5.985 6.959 1.00 85.25 109 ILE A N 1
ATOM 832 C CA . ILE A 1 109 ? 2.632 7.458 6.967 1.00 85.25 109 ILE A CA 1
ATOM 833 C C . ILE A 1 109 ? 1.190 7.957 6.813 1.00 85.25 109 ILE A C 1
ATOM 835 O O . ILE A 1 109 ? 0.722 8.781 7.603 1.00 85.25 109 ILE A O 1
ATOM 839 N N . TRP A 1 110 ? 0.454 7.415 5.840 1.00 86.75 110 TRP A N 1
ATOM 840 C CA . TRP A 1 110 ? -0.955 7.731 5.623 1.00 86.75 110 TRP A CA 1
ATOM 841 C C . TRP A 1 110 ? -1.818 7.426 6.857 1.00 86.75 110 TRP A C 1
ATOM 843 O O . TRP A 1 110 ? -2.616 8.278 7.257 1.00 86.75 110 TRP A O 1
ATOM 853 N N . ALA A 1 111 ? -1.638 6.256 7.477 1.00 84.94 111 ALA A N 1
ATOM 854 C CA . ALA A 1 111 ? -2.391 5.822 8.649 1.00 84.94 111 ALA A CA 1
ATOM 855 C C . ALA A 1 111 ? -2.117 6.719 9.856 1.00 84.94 111 ALA A C 1
ATOM 857 O O . ALA A 1 111 ? -3.064 7.195 10.471 1.00 84.94 111 ALA A O 1
ATOM 858 N N . LYS A 1 112 ? -0.849 7.047 10.135 1.00 86.31 112 LYS A N 1
ATOM 859 C CA . LYS A 1 112 ? -0.477 7.986 11.208 1.00 86.31 112 LYS A CA 1
ATOM 860 C C . LYS A 1 112 ? -1.087 9.375 11.013 1.00 86.31 1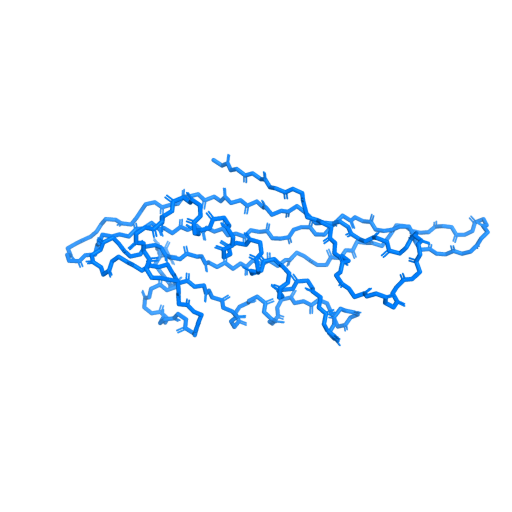12 LYS A C 1
ATOM 862 O O . LYS A 1 112 ? -1.389 10.050 11.989 1.00 86.31 112 LYS A O 1
ATOM 867 N N . LYS A 1 113 ? -1.281 9.805 9.762 1.00 87.62 113 LYS A N 1
ATOM 868 C CA . LYS A 1 113 ? -1.919 11.090 9.444 1.00 87.62 113 LYS A CA 1
ATOM 869 C C . LYS A 1 113 ? -3.442 11.065 9.622 1.00 87.62 113 LYS A C 1
ATOM 871 O O . LYS A 1 113 ? -4.009 12.070 10.031 1.00 87.62 113 LYS A O 1
ATOM 876 N N . HIS A 1 114 ? -4.105 9.959 9.276 1.00 87.12 114 HIS A N 1
ATOM 877 C CA . HIS A 1 114 ? -5.574 9.854 9.308 1.00 87.12 114 HIS A CA 1
ATOM 878 C C . HIS A 1 114 ? -6.122 9.326 10.640 1.00 87.12 114 HIS A C 1
ATOM 880 O O . HIS A 1 114 ? -7.262 9.620 10.986 1.00 87.12 114 HIS A O 1
ATOM 886 N N . TYR A 1 115 ? -5.311 8.574 11.380 1.00 87.56 115 TYR A N 1
ATOM 887 C CA . TYR A 1 115 ? -5.649 7.920 12.640 1.00 87.56 115 TYR A CA 1
ATOM 888 C C . TYR A 1 115 ? -4.534 8.178 13.663 1.00 87.56 115 TYR A C 1
ATOM 890 O O . TYR A 1 115 ? -3.862 7.251 14.109 1.00 87.56 115 TYR A O 1
ATOM 898 N N . SER A 1 116 ? -4.298 9.450 14.002 1.00 86.56 116 SER A N 1
ATOM 899 C CA . SER A 1 116 ? -3.173 9.872 14.859 1.00 86.56 116 SER A CA 1
ATOM 900 C C . SER A 1 116 ? -3.161 9.208 16.236 1.00 86.56 116 SER A C 1
ATOM 902 O O . SER A 1 116 ? -2.091 8.941 16.776 1.00 86.56 116 SER A O 1
ATOM 904 N N . GLU A 1 117 ? -4.345 8.908 16.769 1.00 88.50 117 GLU A N 1
ATOM 905 C CA . GLU A 1 117 ? -4.531 8.297 18.090 1.00 88.50 117 GLU A CA 1
ATOM 906 C C . GLU A 1 117 ? -4.427 6.761 18.070 1.00 88.50 117 GLU A C 1
ATOM 908 O O . GLU A 1 117 ? -4.511 6.124 19.117 1.00 88.50 117 GLU A O 1
ATOM 913 N N . PHE A 1 118 ? -4.283 6.143 16.891 1.00 87.25 118 PHE A N 1
ATOM 914 C CA . PHE A 1 118 ? -4.317 4.690 16.740 1.00 87.25 118 PHE A CA 1
ATOM 915 C C . PHE A 1 118 ? -2.905 4.096 16.744 1.00 87.25 118 PHE A C 1
ATOM 917 O O . PHE A 1 118 ? -1.978 4.608 16.111 1.00 87.25 118 PHE A O 1
ATOM 924 N N . GLY A 1 119 ? -2.747 2.942 17.393 1.00 85.38 119 GLY A N 1
ATOM 925 C CA . GLY A 1 119 ? -1.519 2.155 17.327 1.00 85.38 119 GLY A CA 1
ATOM 926 C C . GLY A 1 119 ? -1.343 1.508 15.951 1.00 85.38 119 GLY A C 1
ATOM 927 O O . GLY A 1 119 ? -2.219 0.785 15.484 1.00 85.38 119 GLY A O 1
ATOM 928 N N . VAL A 1 120 ? -0.200 1.721 15.301 1.00 80.81 120 VAL A N 1
ATOM 929 C CA . VAL A 1 120 ? 0.141 1.058 14.031 1.00 80.81 120 VAL A CA 1
ATOM 930 C C . VAL A 1 120 ? 0.876 -0.251 14.316 1.00 80.81 120 VAL A C 1
ATOM 932 O O . VAL A 1 120 ? 1.943 -0.235 14.926 1.00 80.81 120 VAL A O 1
ATOM 935 N N . VAL A 1 121 ? 0.322 -1.374 13.852 1.00 79.25 121 VAL A N 1
ATOM 936 C CA . VAL A 1 121 ? 0.871 -2.719 14.065 1.00 79.25 121 VAL A CA 1
ATOM 937 C C . VAL A 1 121 ? 1.162 -3.395 12.724 1.00 79.25 121 VAL A C 1
ATOM 939 O O . VAL A 1 121 ? 0.280 -3.564 11.881 1.00 79.25 121 VAL A O 1
ATOM 942 N N . SER A 1 122 ? 2.414 -3.807 12.535 1.00 64.19 122 SER A N 1
ATOM 943 C CA . SER A 1 122 ? 2.853 -4.668 11.436 1.00 64.19 122 SER A CA 1
ATOM 944 C C . SER A 1 122 ? 2.805 -6.134 11.874 1.00 64.19 122 SER A C 1
ATOM 946 O O . SER A 1 122 ? 3.392 -6.499 12.891 1.00 64.19 122 SER A O 1
ATOM 948 N N . GLY A 1 123 ? 2.116 -6.997 11.126 1.00 58.56 123 GLY A N 1
ATOM 949 C CA . GLY A 1 123 ? 2.043 -8.418 11.466 1.00 58.56 123 GLY A CA 1
ATOM 950 C C . GLY A 1 123 ? 1.173 -9.226 10.514 1.00 58.56 123 GLY A C 1
ATOM 951 O O . GLY A 1 123 ? 0.532 -8.682 9.621 1.00 58.56 123 GLY A O 1
ATOM 952 N N . TYR A 1 124 ? 1.150 -10.543 10.702 1.00 53.25 124 TYR A N 1
ATOM 953 C CA . TYR A 1 124 ? 0.206 -11.403 9.996 1.00 53.25 124 TYR A CA 1
ATOM 954 C C . TYR A 1 124 ? -1.196 -11.132 10.551 1.00 53.25 124 TYR A C 1
ATOM 956 O O . TYR A 1 124 ? -1.460 -11.391 11.727 1.00 53.25 124 TYR A O 1
ATOM 964 N N . ILE A 1 125 ? -2.084 -10.562 9.734 1.00 61.31 125 ILE A N 1
ATOM 965 C CA . ILE A 1 125 ? -3.472 -10.347 10.148 1.00 61.31 125 ILE A CA 1
ATOM 966 C C . ILE A 1 125 ? -4.139 -11.721 10.266 1.00 61.31 125 ILE A C 1
ATOM 968 O O . ILE A 1 125 ? -3.990 -12.572 9.391 1.00 61.31 125 ILE A O 1
ATOM 972 N N . SER A 1 126 ? -4.878 -11.948 11.355 1.00 51.94 126 SER A N 1
ATOM 973 C CA . SER A 1 126 ? -5.621 -13.195 11.550 1.00 51.94 126 SER A CA 1
ATOM 974 C C . SER A 1 126 ? -6.472 -13.525 10.310 1.00 51.94 126 SER A C 1
ATOM 976 O O . SER A 1 126 ? -7.212 -12.655 9.834 1.00 51.94 126 SER A O 1
ATOM 978 N N . PRO A 1 127 ? -6.458 -14.778 9.813 1.00 54.72 127 PRO A N 1
ATOM 979 C CA . PRO A 1 127 ? -7.314 -15.208 8.706 1.00 54.72 127 PRO A CA 1
ATOM 980 C C . PRO A 1 127 ? -8.806 -14.935 8.942 1.00 54.72 127 PRO A C 1
ATOM 982 O O . PRO A 1 127 ? -9.554 -14.747 7.985 1.00 54.72 127 PRO A O 1
ATOM 985 N N . ALA A 1 128 ? -9.243 -14.881 10.205 1.00 54.97 128 ALA A N 1
ATOM 986 C CA . ALA A 1 128 ? -10.620 -14.552 10.573 1.00 54.97 128 ALA A CA 1
ATOM 987 C C . ALA A 1 128 ? -11.007 -13.105 10.212 1.00 54.97 128 ALA A C 1
ATOM 989 O O . ALA A 1 128 ? -12.156 -12.847 9.865 1.00 54.97 128 ALA A O 1
ATOM 990 N N . LEU A 1 129 ? -10.043 -12.180 10.253 1.00 57.47 129 LEU A N 1
ATOM 991 C CA . LEU A 1 129 ? -10.218 -10.779 9.870 1.00 57.47 129 LEU A CA 1
ATOM 992 C C . LEU A 1 129 ? -10.009 -10.574 8.360 1.00 57.47 129 LEU A C 1
ATOM 994 O O . LEU A 1 129 ? -10.732 -9.800 7.743 1.00 57.47 129 LEU A O 1
ATOM 998 N N . LEU A 1 130 ? -9.067 -11.300 7.742 1.00 55.22 130 LEU A N 1
ATOM 999 C CA . LEU A 1 130 ? -8.777 -11.194 6.304 1.00 55.22 130 LEU A CA 1
ATOM 1000 C C . LEU A 1 130 ? -9.854 -11.800 5.403 1.00 55.22 130 LEU A C 1
ATOM 1002 O O . LEU A 1 130 ? -10.064 -11.305 4.298 1.00 55.22 130 LEU A O 1
ATOM 1006 N N . ASN A 1 131 ? -10.533 -12.864 5.828 1.00 53.12 131 ASN A N 1
ATOM 1007 C CA . ASN A 1 131 ? -11.545 -13.537 5.005 1.00 53.12 131 ASN A CA 1
ATOM 1008 C C . ASN A 1 131 ? -12.945 -12.912 5.123 1.00 53.12 131 ASN A C 1
ATOM 1010 O O . ASN A 1 131 ? -13.914 -13.435 4.574 1.00 53.12 131 ASN A O 1
ATOM 1014 N N . TYR A 1 132 ? -13.054 -11.764 5.789 1.00 51.03 132 TYR A N 1
ATOM 1015 C CA . TYR A 1 132 ? -14.301 -11.031 5.957 1.00 51.03 132 TYR A CA 1
ATOM 1016 C C . TYR A 1 132 ? -14.408 -9.863 4.954 1.00 51.03 132 TYR A C 1
ATOM 1018 O O . TYR A 1 132 ? -13.465 -9.082 4.844 1.00 51.03 132 TYR A O 1
ATOM 1026 N N . PRO A 1 133 ? -15.516 -9.675 4.211 1.00 41.97 133 PRO A N 1
ATOM 1027 C CA . PRO A 1 133 ? -16.577 -10.606 3.850 1.00 41.97 133 PRO A CA 1
ATOM 1028 C C . PRO A 1 133 ? -16.300 -11.138 2.430 1.00 41.97 133 PRO A C 1
ATOM 1030 O O . PRO A 1 133 ? -16.800 -10.589 1.454 1.00 41.97 133 PRO A O 1
ATOM 1033 N N . ASN A 1 134 ? -15.483 -12.180 2.274 1.00 34.62 134 ASN A N 1
ATOM 1034 C CA . ASN A 1 134 ? -15.433 -12.909 0.997 1.00 34.62 134 ASN A CA 1
ATOM 1035 C C . ASN A 1 134 ? -16.500 -14.022 0.979 1.00 34.62 134 ASN A C 1
ATOM 1037 O O . ASN A 1 134 ? -16.214 -15.158 0.607 1.00 34.62 134 ASN A O 1
ATOM 1041 N N . SER A 1 135 ? -17.715 -13.688 1.427 1.00 39.22 135 SER A N 1
ATOM 1042 C CA . SER A 1 135 ? -18.910 -14.536 1.381 1.00 39.22 135 SER A CA 1
ATOM 1043 C C . SER A 1 135 ? -20.070 -13.769 0.771 1.00 39.22 135 SER A C 1
ATOM 1045 O O . SER A 1 135 ? -20.405 -12.719 1.370 1.00 39.22 135 SER A O 1
#

pLDDT: mean 71.3, std 13.69, range [34.62, 88.94]

Sequence (135 aa):
MSWDLICLKAHEHRQEGDETYACLYKNLSRIEKENINALQYNVRVVPLPLVAGNGDNKQLVTMEEALFKVIVDLNESKVMFDIGGADAALPSLLRGGGLGCLAISELIIWAKKHYSEFGVVSGYISPALLNYPNS

Secondary structure (DSSP, 8-state):
-EEEEEE----TTSPTT---EEEEEEEEEEEEETTEEEEEEEEEEEEPPEEE-STT--EEE----EEEEEEEETTTTEEEEEHHHHHHTS-GGGTTSSHHHHHHHHHHHHHHHH-TTSEEEEE---HHHHTTT--

Foldseek 3Di:
DDKDKDWFDDDPPDDDPPIKIWIWDWDWDFDDDVVFGKIKIWIKIFIDWDWDDDDPDTDTDGFFIAIWMWMQGPVQLAIETQLVSRLVRGDPVCPPDTDSVRVVVVVVVVCCVVSVPGHYDYDHDPPVVVPPPPD